Protein AF-A0A819TII3-F1 (afdb_monomer_lite)

Secondary structure (DSSP, 8-state):
----HHHHHHHHHSSS-HHHHHHHHT--HHHHHHHHH-TT--SSTTPPPSS-HHHHHHHHHHHHHTTTTT----HHHHHHHHHHHHHHTT---

Foldseek 3Di:
DDDDLVLLVCLLPDPDQLVVSCVVSVNDSVSSVVCNVPVQPDPDDPDDDPDGPVLVVVLVVVVVCQVVVVHDDDPVNSVVSVQVSCVVVPHDD

Structure (mmCIF, N/CA/C/O backbone):
data_AF-A0A819TII3-F1
#
_entry.id   AF-A0A819TII3-F1
#
loop_
_atom_site.group_PDB
_atom_site.id
_atom_site.type_symbol
_atom_site.label_atom_id
_atom_site.label_alt_id
_atom_site.label_comp_id
_atom_site.label_asym_id
_atom_site.label_entity_id
_atom_site.label_seq_id
_atom_site.pdbx_PDB_ins_code
_atom_site.Cartn_x
_atom_site.Cartn_y
_atom_site.Cartn_z
_atom_site.occupancy
_atom_site.B_iso_or_equiv
_atom_site.auth_seq_id
_atom_site.auth_comp_id
_atom_site.auth_asym_id
_atom_site.auth_atom_id
_atom_site.pdbx_PDB_model_num
ATOM 1 N N . MET A 1 1 ? -8.875 -1.218 -17.564 1.00 42.78 1 MET A N 1
ATOM 2 C CA . MET A 1 1 ? -8.064 -2.443 -17.753 1.00 42.78 1 MET A CA 1
ATOM 3 C C . MET A 1 1 ? -7.235 -2.694 -16.498 1.00 42.78 1 MET A C 1
ATOM 5 O O . MET A 1 1 ? -6.405 -1.857 -16.170 1.00 42.78 1 MET A O 1
ATOM 9 N N . LYS A 1 2 ? -7.478 -3.794 -15.770 1.00 46.66 2 LYS A N 1
ATOM 10 C CA . LYS A 1 2 ? -6.552 -4.302 -14.742 1.00 46.66 2 LYS A CA 1
ATOM 11 C C . LYS A 1 2 ? -5.472 -5.097 -15.480 1.00 46.66 2 LYS A C 1
ATOM 13 O O . LYS A 1 2 ? -5.768 -6.180 -15.975 1.00 46.66 2 LYS A O 1
ATOM 18 N N . TYR A 1 3 ? -4.266 -4.555 -15.626 1.00 52.53 3 TYR A N 1
ATOM 19 C CA . TYR A 1 3 ? -3.137 -5.371 -16.079 1.00 52.53 3 TYR A CA 1
ATOM 20 C C . TYR A 1 3 ? -2.817 -6.392 -14.978 1.00 52.53 3 TYR A C 1
ATOM 22 O O . TYR A 1 3 ? -2.856 -6.019 -13.801 1.00 52.53 3 TYR A O 1
ATOM 30 N N . PRO A 1 4 ? -2.531 -7.663 -15.307 1.00 60.62 4 PRO A N 1
ATOM 31 C CA . PRO A 1 4 ? -2.040 -8.599 -14.308 1.00 60.62 4 PRO A CA 1
ATOM 32 C C . PRO A 1 4 ? -0.697 -8.067 -13.806 1.00 60.62 4 PRO A C 1
ATOM 34 O O . PRO A 1 4 ? 0.217 -7.862 -14.605 1.00 60.62 4 PRO A O 1
ATOM 37 N N . VAL A 1 5 ? -0.617 -7.808 -12.497 1.00 72.44 5 VAL A N 1
ATOM 38 C CA . VAL A 1 5 ? 0.524 -7.173 -11.811 1.00 72.44 5 VAL A CA 1
ATOM 39 C C . VAL A 1 5 ? 1.857 -7.778 -12.261 1.00 72.44 5 VAL A C 1
ATOM 41 O O . VAL A 1 5 ? 2.800 -7.039 -12.521 1.00 72.44 5 VAL A O 1
ATOM 44 N N . GLN A 1 6 ? 1.887 -9.094 -12.491 1.00 78.94 6 GLN A N 1
ATOM 45 C CA . GLN A 1 6 ? 3.076 -9.819 -12.927 1.00 78.94 6 GLN A CA 1
ATOM 46 C C . GLN A 1 6 ? 3.667 -9.325 -14.256 1.00 78.94 6 GLN A C 1
ATOM 48 O O . GLN A 1 6 ? 4.860 -9.076 -14.323 1.00 78.94 6 GLN A O 1
ATOM 53 N N . LYS A 1 7 ? 2.854 -9.068 -15.292 1.00 85.31 7 LYS A N 1
ATOM 54 C CA . LYS A 1 7 ? 3.378 -8.617 -16.600 1.00 85.31 7 LYS A CA 1
ATOM 55 C C . LYS A 1 7 ? 4.074 -7.264 -16.519 1.00 85.31 7 LYS A C 1
ATOM 57 O O . LYS A 1 7 ? 5.001 -6.999 -17.272 1.00 85.31 7 LYS A O 1
ATOM 62 N N . LEU A 1 8 ? 3.588 -6.392 -15.638 1.00 84.12 8 LEU A N 1
ATOM 63 C CA . LEU A 1 8 ? 4.196 -5.089 -15.404 1.00 84.12 8 LEU A CA 1
ATOM 64 C C . LEU A 1 8 ? 5.502 -5.234 -14.612 1.00 84.12 8 LEU A C 1
ATOM 66 O O . LEU A 1 8 ? 6.479 -4.586 -14.973 1.00 84.12 8 LEU A O 1
ATOM 70 N N . VAL A 1 9 ? 5.535 -6.104 -13.597 1.00 83.94 9 VAL A N 1
ATOM 71 C CA . VAL A 1 9 ? 6.758 -6.439 -12.846 1.00 83.94 9 VAL A CA 1
ATOM 72 C C . VAL A 1 9 ? 7.832 -6.993 -13.784 1.00 83.94 9 VAL A C 1
ATOM 74 O O . VAL A 1 9 ? 8.946 -6.474 -13.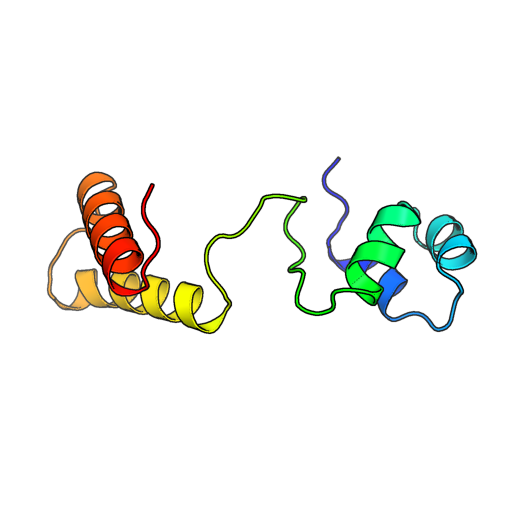808 1.00 83.94 9 VAL A O 1
ATOM 77 N N . ASP A 1 10 ? 7.477 -7.974 -14.616 1.00 88.88 10 ASP A N 1
ATOM 78 C CA . ASP A 1 10 ? 8.392 -8.586 -15.583 1.00 88.88 10 ASP A CA 1
ATOM 79 C C . ASP A 1 10 ? 8.895 -7.544 -16.601 1.00 88.88 10 ASP A C 1
ATOM 81 O O . ASP A 1 10 ? 10.085 -7.484 -16.904 1.00 88.88 10 ASP A O 1
ATOM 85 N N . ALA A 1 11 ? 8.014 -6.650 -17.073 1.00 88.38 11 ALA A N 1
ATOM 86 C CA . ALA A 1 11 ? 8.387 -5.573 -17.988 1.00 88.38 11 ALA A CA 1
ATOM 87 C C . ALA A 1 11 ? 9.372 -4.571 -17.372 1.00 88.38 11 ALA A C 1
ATOM 89 O O . ALA A 1 11 ? 10.316 -4.150 -18.041 1.00 88.38 11 ALA A O 1
ATOM 90 N N . ILE A 1 12 ? 9.168 -4.187 -16.110 1.00 86.38 12 ILE A N 1
ATOM 91 C CA . ILE A 1 12 ? 10.037 -3.239 -15.399 1.00 86.38 12 ILE A CA 1
ATOM 92 C C . ILE A 1 12 ? 11.422 -3.835 -15.180 1.00 86.38 12 ILE A C 1
ATOM 94 O O . ILE A 1 12 ? 12.404 -3.147 -15.459 1.00 86.38 12 ILE A O 1
ATOM 98 N N . ASN A 1 13 ? 11.479 -5.096 -14.747 1.00 88.12 13 ASN A N 1
ATOM 99 C CA . ASN A 1 13 ? 12.713 -5.792 -14.382 1.00 88.12 13 ASN A CA 1
ATOM 100 C C . ASN A 1 13 ? 13.469 -6.397 -15.577 1.00 88.12 13 ASN A C 1
ATOM 102 O O . ASN A 1 13 ? 14.573 -6.895 -15.398 1.00 88.12 13 ASN A O 1
ATOM 106 N N . SER A 1 14 ? 12.890 -6.383 -16.781 1.00 90.19 14 SER A N 1
ATOM 107 C CA . SER A 1 14 ? 13.575 -6.853 -17.990 1.00 90.19 14 SER A CA 1
ATOM 108 C C . SER A 1 14 ? 14.741 -5.942 -18.398 1.00 90.19 14 SER A C 1
ATOM 110 O O . SER A 1 14 ? 14.648 -4.722 -18.257 1.00 90.19 14 SER A O 1
ATOM 112 N N . ASP A 1 15 ? 15.778 -6.511 -19.017 1.00 91.69 15 ASP A N 1
ATOM 113 C CA . ASP A 1 15 ? 16.907 -5.758 -19.602 1.00 91.69 15 ASP A CA 1
ATOM 114 C C . ASP A 1 15 ? 16.533 -4.991 -20.888 1.00 91.69 15 ASP A C 1
ATOM 116 O O . ASP A 1 15 ? 17.350 -4.290 -21.484 1.00 91.69 15 ASP A O 1
ATOM 120 N N . LEU A 1 16 ? 15.281 -5.113 -21.339 1.00 91.31 16 LEU A N 1
ATOM 121 C CA . LEU A 1 16 ? 14.780 -4.468 -22.548 1.00 91.31 16 LEU A CA 1
ATOM 122 C C . LEU A 1 16 ? 14.561 -2.965 -22.338 1.00 91.31 16 LEU A C 1
ATOM 124 O O . LEU A 1 16 ? 14.164 -2.503 -21.258 1.00 91.31 16 LEU A O 1
ATOM 128 N N . SER A 1 17 ? 14.705 -2.186 -23.414 1.00 91.81 17 SER A N 1
ATOM 129 C CA . SER A 1 17 ? 14.283 -0.783 -23.407 1.00 91.81 17 SER A CA 1
ATOM 130 C C . SER A 1 17 ? 12.777 -0.673 -23.128 1.00 91.81 17 SER A C 1
ATOM 132 O O . SER A 1 17 ? 12.007 -1.588 -23.417 1.00 91.81 17 SER A O 1
ATOM 134 N N . SER A 1 18 ? 12.310 0.453 -22.579 1.00 89.00 18 SER A N 1
ATOM 135 C CA . SER A 1 18 ? 10.884 0.613 -22.236 1.00 89.00 18 SER A CA 1
ATOM 136 C C . SER A 1 18 ? 9.955 0.431 -23.448 1.00 89.00 18 SER A C 1
ATOM 138 O O . SER A 1 18 ? 8.830 -0.046 -23.299 1.00 89.00 18 SER A O 1
ATOM 140 N N . ILE A 1 19 ? 10.433 0.778 -24.650 1.00 92.50 19 ILE A N 1
ATOM 141 C CA . ILE A 1 19 ? 9.708 0.625 -25.920 1.00 92.50 19 ILE A CA 1
ATOM 142 C C . ILE A 1 19 ? 9.599 -0.856 -26.309 1.00 92.50 19 ILE A C 1
ATOM 144 O O . ILE A 1 19 ? 8.528 -1.320 -26.707 1.00 92.50 19 ILE A O 1
ATOM 148 N N . GLU A 1 20 ? 10.689 -1.612 -26.186 1.00 92.12 20 GLU A N 1
ATOM 149 C CA . GLU A 1 20 ? 10.717 -3.046 -26.496 1.00 92.12 20 GLU A CA 1
ATOM 150 C C . GLU A 1 20 ? 9.929 -3.854 -25.465 1.00 92.12 20 GLU A C 1
ATOM 152 O O . GLU A 1 20 ? 9.085 -4.671 -25.839 1.00 92.12 20 GLU A O 1
ATOM 157 N N . ALA A 1 21 ? 10.113 -3.554 -24.177 1.00 91.75 21 ALA A N 1
ATOM 158 C CA . ALA A 1 21 ? 9.351 -4.146 -23.084 1.00 91.75 21 ALA A CA 1
ATOM 159 C C . ALA A 1 21 ? 7.843 -3.891 -23.249 1.00 91.75 21 ALA A C 1
ATOM 161 O O . ALA A 1 21 ? 7.030 -4.791 -23.042 1.00 91.75 21 ALA A O 1
ATOM 162 N N . SER A 1 22 ? 7.454 -2.694 -23.700 1.00 92.50 22 SER A N 1
ATOM 163 C CA . SER A 1 22 ? 6.051 -2.352 -23.960 1.00 92.50 22 SER A CA 1
ATOM 164 C C . SER A 1 22 ? 5.403 -3.288 -24.981 1.00 92.50 22 SER A C 1
ATOM 166 O O . SER A 1 22 ? 4.329 -3.851 -24.737 1.00 92.50 22 SER A O 1
ATOM 168 N N . LYS A 1 23 ? 6.094 -3.526 -26.102 1.00 92.62 23 LYS A N 1
ATOM 169 C CA . LYS A 1 23 ? 5.635 -4.437 -27.158 1.00 92.62 23 LYS A CA 1
ATOM 170 C C . LYS A 1 23 ? 5.619 -5.892 -26.686 1.00 92.62 23 LYS A C 1
ATOM 172 O O . LYS A 1 23 ? 4.659 -6.605 -26.969 1.00 92.62 23 LYS A O 1
ATOM 177 N N . HIS A 1 24 ? 6.653 -6.312 -25.957 1.00 91.19 24 HIS A N 1
ATOM 178 C CA . HIS A 1 24 ? 6.826 -7.695 -25.517 1.00 91.19 24 HIS A CA 1
ATOM 179 C C . HIS A 1 24 ? 5.807 -8.099 -24.440 1.00 91.19 24 HIS A C 1
ATOM 181 O O . HIS A 1 24 ? 5.084 -9.083 -24.591 1.00 91.19 24 HIS A O 1
ATOM 187 N N . PHE A 1 25 ? 5.682 -7.296 -23.383 1.00 88.69 25 PHE A N 1
ATOM 188 C CA . PHE A 1 25 ? 4.828 -7.598 -22.231 1.00 88.69 25 PHE A CA 1
ATOM 189 C C . PHE A 1 25 ? 3.395 -7.063 -22.370 1.00 88.69 25 PHE A C 1
ATOM 191 O O . PHE A 1 25 ? 2.538 -7.361 -21.533 1.00 88.69 25 PHE A O 1
ATOM 198 N N . LYS A 1 26 ? 3.103 -6.317 -23.449 1.00 89.06 26 LYS A N 1
ATOM 199 C CA . LYS A 1 26 ? 1.809 -5.660 -23.712 1.00 89.06 26 LYS A CA 1
ATOM 200 C C . LYS A 1 26 ? 1.395 -4.729 -22.567 1.00 89.06 26 LYS A C 1
ATOM 202 O O . LYS A 1 26 ? 0.257 -4.764 -22.093 1.00 89.06 26 LYS A O 1
ATOM 207 N N . VAL A 1 27 ? 2.340 -3.908 -22.119 1.00 87.06 27 VAL A N 1
ATOM 208 C CA . VAL A 1 27 ? 2.177 -2.916 -21.049 1.00 87.06 27 VAL A CA 1
ATOM 209 C C . VAL A 1 27 ? 2.565 -1.545 -21.607 1.00 87.06 27 VAL A C 1
ATOM 211 O O . VAL A 1 27 ? 3.582 -1.459 -22.280 1.00 87.06 27 VAL A O 1
ATOM 214 N N . PRO A 1 28 ? 1.821 -0.456 -21.346 1.00 89.06 28 PRO A N 1
ATOM 215 C CA . PRO A 1 28 ? 2.164 0.851 -21.899 1.00 89.06 28 PRO A CA 1
ATOM 216 C C . PRO A 1 28 ? 3.577 1.310 -21.512 1.00 89.06 28 PRO A C 1
ATOM 218 O O . PRO A 1 28 ? 3.926 1.339 -20.331 1.00 89.06 28 PRO A O 1
ATOM 221 N N . GLU A 1 29 ? 4.359 1.755 -22.498 1.00 91.19 29 GLU A N 1
ATOM 222 C CA . GLU A 1 29 ? 5.731 2.258 -22.311 1.00 91.19 29 GLU A CA 1
ATOM 223 C C . GLU A 1 29 ? 5.817 3.309 -21.199 1.00 91.19 29 GLU A C 1
ATOM 225 O O . GLU A 1 29 ? 6.678 3.230 -20.324 1.00 91.19 29 GLU A O 1
ATOM 230 N N . ARG A 1 30 ? 4.887 4.272 -21.192 1.00 87.88 30 ARG A N 1
ATOM 231 C CA . ARG A 1 30 ? 4.834 5.334 -20.179 1.00 87.88 30 ARG A CA 1
ATOM 232 C C . ARG A 1 30 ? 4.698 4.771 -18.763 1.00 87.88 30 ARG A C 1
ATOM 234 O O . ARG A 1 30 ? 5.292 5.316 -17.839 1.00 87.88 30 ARG A O 1
ATOM 241 N N . THR A 1 31 ? 3.943 3.688 -18.595 1.00 84.94 31 THR A N 1
ATOM 242 C CA . THR A 1 31 ? 3.770 3.009 -17.305 1.00 84.94 31 THR A CA 1
ATOM 243 C C . THR A 1 31 ? 5.068 2.333 -16.876 1.00 84.94 31 THR A C 1
ATOM 245 O O . THR A 1 31 ? 5.505 2.544 -15.749 1.00 84.94 31 THR A O 1
ATOM 248 N N . ILE A 1 32 ? 5.731 1.604 -17.779 1.00 87.56 32 ILE A N 1
ATOM 249 C CA . ILE A 1 32 ? 7.033 0.968 -17.511 1.00 87.56 32 ILE A CA 1
ATOM 250 C C . ILE A 1 32 ? 8.074 2.031 -17.135 1.00 87.56 32 ILE A C 1
ATOM 252 O O . ILE A 1 32 ? 8.749 1.912 -16.116 1.00 87.56 32 ILE A O 1
ATOM 256 N N . ARG A 1 33 ? 8.164 3.111 -17.921 1.00 88.00 33 ARG A N 1
ATOM 257 C CA . ARG A 1 33 ? 9.091 4.225 -17.684 1.00 88.00 33 ARG A CA 1
ATOM 258 C C . ARG A 1 33 ? 8.836 4.910 -16.341 1.00 88.00 33 ARG A C 1
ATOM 260 O O . ARG A 1 33 ? 9.792 5.147 -15.616 1.00 88.00 33 ARG A O 1
ATOM 267 N N . SER A 1 34 ? 7.575 5.188 -16.004 1.00 84.81 34 SER A N 1
ATOM 268 C CA . SER A 1 34 ? 7.193 5.788 -14.717 1.00 84.81 34 SER A CA 1
ATOM 269 C C . SER A 1 34 ? 7.666 4.939 -13.539 1.00 84.81 34 SER A C 1
ATOM 271 O O . SER A 1 34 ? 8.296 5.466 -12.630 1.00 84.81 34 SER A O 1
ATOM 273 N N . HIS A 1 35 ? 7.426 3.625 -13.578 1.00 83.31 35 HIS A N 1
ATOM 274 C CA . HIS A 1 35 ? 7.840 2.724 -12.501 1.00 83.31 35 HIS A CA 1
ATOM 275 C C . HIS A 1 35 ? 9.361 2.515 -12.430 1.00 83.31 35 HIS A C 1
ATOM 277 O O . HIS A 1 35 ? 9.896 2.385 -11.337 1.00 83.31 35 HIS A O 1
ATOM 283 N N . ARG A 1 36 ? 10.080 2.521 -13.563 1.00 86.19 36 ARG A N 1
ATOM 284 C CA . ARG A 1 36 ? 11.556 2.483 -13.56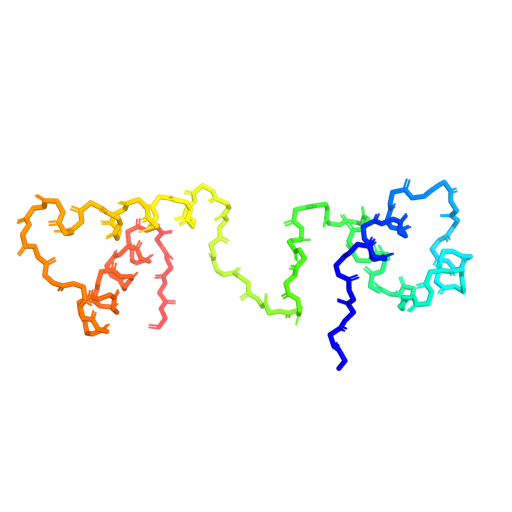4 1.00 86.19 36 ARG A CA 1
ATOM 285 C C . ARG A 1 36 ? 12.174 3.758 -12.984 1.00 86.19 36 ARG A C 1
ATOM 287 O O . ARG A 1 36 ? 13.201 3.688 -12.324 1.00 86.19 36 ARG A O 1
ATOM 294 N N . GLN A 1 37 ? 11.564 4.915 -13.249 1.00 85.75 37 GLN A N 1
ATOM 295 C CA . GLN A 1 37 ? 12.029 6.209 -12.736 1.00 85.75 37 GLN A CA 1
ATOM 296 C C . GLN A 1 37 ? 11.671 6.420 -11.261 1.00 85.75 37 GLN A C 1
ATOM 298 O O . GLN A 1 37 ? 12.418 7.088 -10.557 1.00 85.75 37 GLN A O 1
ATOM 303 N N . ASN A 1 38 ? 10.565 5.829 -10.800 1.00 78.25 38 ASN A N 1
ATOM 304 C CA . ASN A 1 38 ? 10.095 5.897 -9.419 1.00 78.25 38 ASN A CA 1
ATOM 305 C C . ASN A 1 38 ? 9.894 4.475 -8.860 1.00 78.25 38 ASN A C 1
ATOM 307 O O . ASN A 1 38 ? 8.762 3.986 -8.849 1.00 78.25 38 ASN A O 1
ATOM 311 N N . PRO A 1 39 ? 10.956 3.803 -8.378 1.00 68.81 39 PRO A N 1
ATOM 312 C CA . PRO A 1 39 ? 10.876 2.423 -7.881 1.00 68.81 39 PRO A CA 1
ATOM 313 C C . PRO A 1 39 ? 9.919 2.254 -6.693 1.00 68.81 39 PRO A C 1
ATOM 315 O O . PRO A 1 39 ? 9.316 1.198 -6.518 1.00 68.81 39 PRO A O 1
ATOM 318 N N . GLU A 1 40 ? 9.729 3.313 -5.902 1.00 64.50 40 GLU A N 1
ATOM 319 C CA . GLU A 1 40 ? 8.791 3.341 -4.772 1.00 64.50 40 GLU A CA 1
ATOM 320 C C . GLU A 1 40 ? 7.319 3.439 -5.205 1.00 64.50 40 GLU A C 1
ATOM 322 O 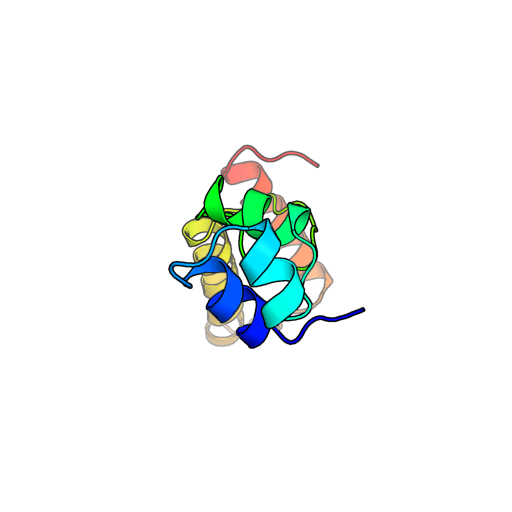O . GLU A 1 40 ? 6.402 3.265 -4.396 1.00 64.50 40 GLU A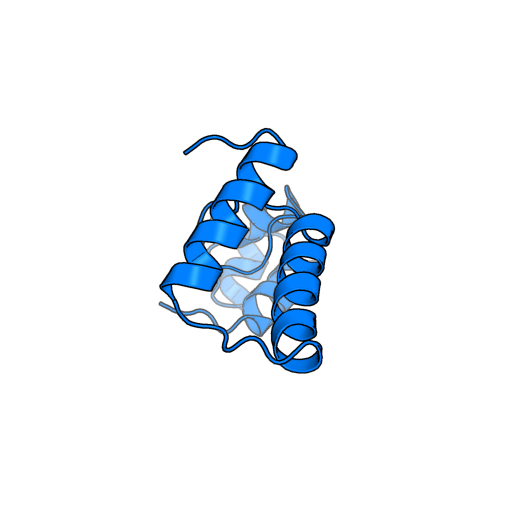 O 1
ATOM 327 N N . GLN A 1 41 ? 7.055 3.692 -6.493 1.00 65.19 41 GLN A N 1
ATOM 328 C CA . GLN A 1 41 ? 5.706 3.737 -7.039 1.00 65.19 41 GLN A CA 1
ATOM 329 C C . GLN A 1 41 ? 5.088 2.332 -7.000 1.00 65.19 41 GLN A C 1
ATOM 331 O O . GLN A 1 41 ? 5.267 1.519 -7.909 1.00 65.19 41 GLN A O 1
ATOM 336 N N . LYS A 1 42 ? 4.312 2.054 -5.947 1.00 62.03 42 LYS A N 1
ATOM 337 C CA . LYS A 1 42 ? 3.600 0.781 -5.772 1.00 62.03 42 LYS A CA 1
ATOM 338 C C . LYS A 1 42 ? 2.713 0.446 -6.977 1.00 62.03 42 LYS A C 1
ATOM 340 O O . LYS A 1 42 ? 2.031 1.307 -7.541 1.00 62.03 42 LYS A O 1
ATOM 345 N N . PHE A 1 43 ? 2.632 -0.846 -7.299 1.00 60.28 43 PHE A N 1
ATOM 346 C CA . PHE A 1 43 ? 1.717 -1.415 -8.293 1.00 60.28 43 PHE A CA 1
ATOM 347 C C . PHE A 1 43 ? 0.258 -1.258 -7.849 1.00 60.28 43 PHE A C 1
ATOM 349 O O . PHE A 1 43 ? -0.332 -2.132 -7.223 1.00 60.28 43 PHE A O 1
ATOM 356 N N . GLY A 1 44 ? -0.324 -0.092 -8.120 1.00 53.75 44 GLY A N 1
ATOM 357 C CA . GLY A 1 44 ? -1.619 0.300 -7.570 1.00 53.75 44 GLY A CA 1
ATOM 358 C C . GLY A 1 44 ? -2.356 1.295 -8.450 1.00 53.75 44 GLY A C 1
ATOM 359 O O . GLY A 1 44 ? -2.698 2.379 -7.998 1.00 53.75 44 GLY A O 1
ATOM 360 N N . GLY A 1 45 ? -2.579 0.946 -9.719 1.00 53.66 45 GLY A N 1
ATOM 361 C CA . GLY A 1 45 ? -3.614 1.560 -10.562 1.00 53.66 45 GLY A CA 1
ATOM 362 C C . GLY A 1 45 ? -3.594 3.089 -10.704 1.00 53.66 45 GLY A C 1
ATOM 363 O O . GLY A 1 45 ? -4.648 3.663 -10.958 1.00 53.66 45 GLY A O 1
ATOM 364 N N . GLY A 1 46 ? -2.445 3.747 -10.518 1.00 52.19 46 GLY A N 1
ATOM 365 C CA . GLY A 1 46 ? -2.319 5.202 -10.651 1.00 52.19 46 GLY A CA 1
ATOM 366 C C . GLY A 1 46 ? -3.073 6.022 -9.597 1.00 52.19 46 GLY A C 1
ATOM 367 O O . GLY A 1 46 ? -3.253 7.220 -9.798 1.00 52.19 46 GLY A O 1
ATOM 368 N N . ARG A 1 47 ? -3.528 5.417 -8.490 1.00 55.75 47 ARG A N 1
ATOM 369 C CA . ARG A 1 47 ? -4.131 6.177 -7.387 1.00 55.75 47 ARG A CA 1
ATOM 370 C C . ARG A 1 47 ? -3.029 6.785 -6.530 1.00 55.75 47 ARG A C 1
ATOM 372 O O . ARG A 1 47 ? -2.130 6.070 -6.090 1.00 55.75 47 ARG A O 1
ATOM 379 N N . TYR A 1 48 ? -3.120 8.093 -6.309 1.00 55.25 48 TYR A N 1
ATOM 380 C CA . TYR A 1 48 ? -2.248 8.809 -5.388 1.00 55.25 48 TYR A CA 1
ATOM 381 C C . TYR A 1 48 ? -2.353 8.163 -4.002 1.00 55.25 48 TYR A C 1
ATOM 383 O O . TYR A 1 48 ? -3.457 7.998 -3.479 1.00 55.25 48 TYR A O 1
ATOM 391 N N . ARG A 1 49 ? -1.216 7.739 -3.445 1.00 64.06 49 ARG A N 1
ATOM 392 C CA . ARG A 1 49 ? -1.136 7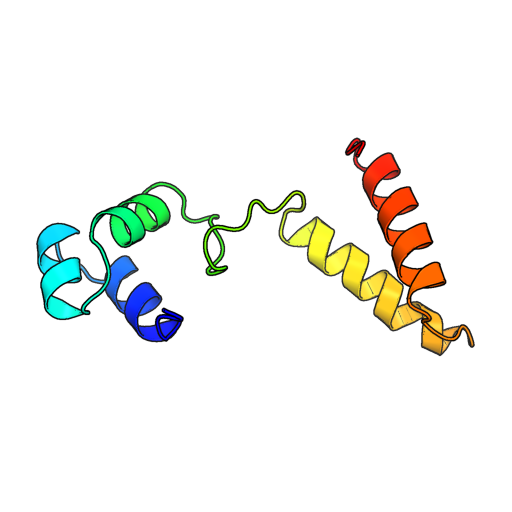.253 -2.068 1.00 64.06 49 ARG A CA 1
ATOM 393 C C . ARG A 1 49 ? -0.623 8.395 -1.211 1.00 64.06 49 ARG A C 1
ATOM 395 O O . ARG A 1 49 ? 0.409 8.973 -1.527 1.00 64.06 49 ARG A O 1
ATOM 402 N N . CYS A 1 50 ? -1.349 8.702 -0.148 1.00 71.44 50 CYS A N 1
ATOM 403 C CA . CYS A 1 50 ? -0.925 9.677 0.848 1.00 71.44 50 CYS A CA 1
ATOM 404 C C . CYS A 1 50 ? 0.009 9.079 1.914 1.00 71.44 50 CYS A C 1
ATOM 406 O O . CYS A 1 50 ? 0.639 9.838 2.637 1.00 71.44 50 CYS A O 1
ATOM 408 N N . LEU A 1 51 ? 0.114 7.746 1.993 1.00 79.06 51 LEU A N 1
ATOM 409 C CA . LEU A 1 51 ? 0.953 7.024 2.953 1.00 79.06 51 LEU A CA 1
ATOM 410 C C . LEU A 1 51 ? 2.080 6.267 2.248 1.00 79.06 51 LEU A C 1
ATOM 412 O O . LEU A 1 51 ? 1.862 5.667 1.188 1.00 79.06 51 LEU A O 1
ATOM 416 N N . ASN A 1 52 ? 3.256 6.241 2.875 1.00 81.38 52 ASN A N 1
ATOM 417 C CA . ASN A 1 52 ? 4.343 5.331 2.512 1.00 81.38 52 ASN A CA 1
ATOM 418 C C . ASN A 1 52 ? 4.106 3.912 3.084 1.00 81.38 52 ASN A C 1
ATOM 420 O O . ASN A 1 52 ? 3.087 3.646 3.722 1.00 81.38 52 ASN A O 1
ATOM 424 N N . ASN A 1 53 ? 5.024 2.972 2.824 1.00 80.38 53 ASN A N 1
ATOM 425 C CA . ASN A 1 53 ? 4.873 1.567 3.240 1.00 80.38 53 ASN A CA 1
ATOM 426 C C . ASN A 1 53 ? 4.770 1.423 4.753 1.00 80.38 53 ASN A C 1
ATOM 428 O O . ASN A 1 53 ? 3.837 0.795 5.235 1.00 80.38 53 ASN A O 1
ATOM 432 N N . GLU A 1 54 ? 5.701 2.038 5.476 1.00 85.00 54 GLU A N 1
ATOM 433 C CA . GLU A 1 54 ? 5.786 1.942 6.931 1.00 85.00 54 GLU A CA 1
ATOM 434 C C . GLU A 1 54 ? 4.544 2.538 7.597 1.00 85.00 54 GLU A C 1
ATOM 436 O O . GLU A 1 54 ? 4.002 1.964 8.538 1.00 85.00 54 GLU A O 1
ATOM 441 N N . GLN A 1 55 ? 4.042 3.653 7.065 1.00 87.56 55 GLN A N 1
ATOM 442 C CA . GLN A 1 55 ? 2.833 4.311 7.551 1.00 87.56 55 GLN A CA 1
ATOM 443 C C . GLN A 1 55 ? 1.571 3.479 7.290 1.00 87.56 55 GLN A C 1
ATOM 445 O O . GLN A 1 55 ? 0.700 3.371 8.153 1.00 87.56 55 GLN A O 1
ATOM 450 N N . GLU A 1 56 ? 1.463 2.875 6.103 1.00 86.56 56 GLU A N 1
ATOM 451 C CA . GLU A 1 56 ? 0.356 1.979 5.754 1.00 86.56 56 GLU A CA 1
ATOM 452 C C . GLU A 1 56 ? 0.376 0.721 6.638 1.00 86.56 56 GLU 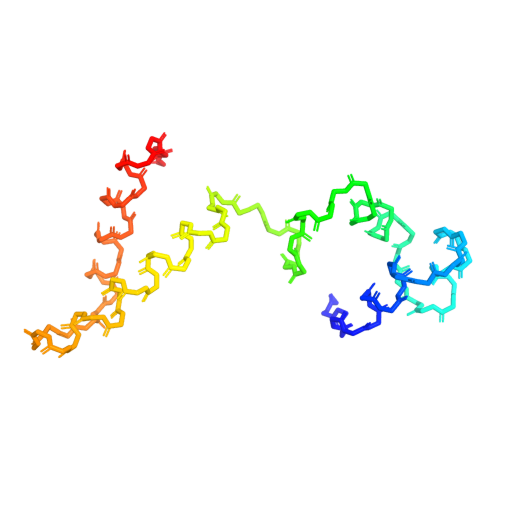A C 1
ATOM 454 O O . GLU A 1 56 ? -0.652 0.355 7.207 1.00 86.56 56 GLU A O 1
ATOM 459 N N . ASP A 1 57 ? 1.547 0.110 6.829 1.00 88.19 57 ASP A N 1
ATOM 460 C CA . ASP A 1 57 ? 1.717 -1.084 7.661 1.00 88.19 57 ASP A CA 1
ATOM 461 C C . ASP A 1 57 ? 1.438 -0.801 9.143 1.00 88.19 57 ASP A C 1
ATOM 463 O O . ASP A 1 57 ? 0.796 -1.611 9.819 1.00 88.19 57 ASP A O 1
ATOM 467 N N . PHE A 1 58 ? 1.848 0.366 9.644 1.00 90.62 58 PHE A N 1
ATOM 468 C CA . PHE A 1 58 ? 1.538 0.803 11.002 1.00 90.62 58 PHE A CA 1
ATOM 469 C C . PHE A 1 58 ? 0.036 1.040 11.201 1.00 90.62 58 PHE A C 1
ATOM 471 O O . PHE A 1 58 ? -0.547 0.569 12.173 1.00 90.62 58 PHE A O 1
ATOM 478 N N . LEU A 1 59 ? -0.637 1.710 10.263 1.00 90.00 59 LEU A N 1
ATOM 479 C CA . LEU A 1 59 ? -2.086 1.893 10.352 1.00 90.00 59 LEU A CA 1
ATOM 480 C C . LEU A 1 59 ? -2.830 0.546 10.324 1.00 90.00 59 LEU A C 1
ATOM 482 O O . LEU A 1 59 ? -3.786 0.334 11.072 1.00 90.00 59 LEU A O 1
ATOM 486 N N . LEU A 1 60 ? -2.370 -0.393 9.495 1.00 89.19 60 LEU A N 1
ATOM 487 C CA . LEU A 1 60 ? -2.922 -1.745 9.436 1.00 89.19 60 LEU A CA 1
ATOM 488 C C . LEU A 1 60 ? -2.686 -2.534 10.730 1.00 89.19 60 LEU A C 1
ATOM 490 O O . LEU A 1 60 ? -3.552 -3.322 11.112 1.00 89.19 60 LEU A O 1
ATOM 494 N N . SER A 1 61 ? -1.549 -2.350 11.407 1.00 90.38 61 SER A N 1
ATOM 495 C CA . SER A 1 61 ? -1.281 -3.017 12.686 1.00 90.38 61 SER A CA 1
ATOM 496 C C . SER A 1 61 ? -2.207 -2.506 13.791 1.00 90.38 61 SER A C 1
ATOM 498 O O . SER A 1 61 ? -2.758 -3.323 14.525 1.00 90.38 61 SER A O 1
ATOM 500 N N . ILE A 1 62 ? -2.496 -1.198 13.830 1.00 87.75 62 ILE A N 1
ATOM 501 C CA . ILE A 1 62 ? -3.513 -0.627 14.729 1.00 87.75 62 ILE A CA 1
ATOM 502 C C . ILE A 1 62 ? -4.861 -1.308 14.494 1.00 87.75 62 ILE A C 1
ATOM 504 O O . ILE A 1 62 ? -5.493 -1.772 15.441 1.00 87.75 62 ILE A O 1
ATOM 508 N N . PHE A 1 63 ? -5.295 -1.418 13.234 1.00 89.94 63 PHE A N 1
ATOM 509 C CA . PHE A 1 63 ? -6.561 -2.080 12.931 1.00 89.94 63 PHE A CA 1
ATOM 510 C C . PHE A 1 63 ? -6.569 -3.550 13.337 1.00 89.94 63 PHE A C 1
ATOM 512 O O . PHE A 1 63 ? -7.575 -4.014 13.857 1.00 89.94 63 PHE A O 1
ATOM 519 N N . LYS A 1 64 ? -5.463 -4.276 13.166 1.00 89.62 64 LYS A N 1
ATOM 520 C CA . LYS A 1 64 ? -5.360 -5.676 13.603 1.00 89.62 64 LYS A CA 1
ATOM 521 C C . LYS A 1 64 ? -5.400 -5.843 15.123 1.00 89.62 64 LYS A C 1
ATOM 523 O O . LYS A 1 64 ? -5.895 -6.866 15.576 1.00 89.62 64 LYS A O 1
ATOM 528 N N . LEU A 1 65 ? -4.920 -4.859 15.884 1.00 90.12 65 LEU A N 1
ATOM 529 C CA . LEU A 1 65 ? -4.897 -4.897 17.349 1.00 90.12 65 LEU A CA 1
ATOM 530 C C . LEU A 1 65 ? -6.268 -4.618 17.977 1.00 90.12 65 LEU A C 1
ATOM 532 O O . LEU A 1 65 ? -6.590 -5.188 19.012 1.00 90.12 65 LEU A O 1
ATOM 536 N N . LEU A 1 66 ? -7.109 -3.770 17.374 1.00 86.19 66 LEU A N 1
ATOM 537 C CA . LEU A 1 66 ? -8.407 -3.386 17.959 1.00 86.19 66 LEU A CA 1
ATOM 538 C C . LEU A 1 66 ? -9.298 -4.574 18.388 1.00 86.19 66 LEU A C 1
ATOM 540 O O . LEU A 1 66 ? -9.824 -4.526 19.503 1.00 86.19 66 LEU A O 1
ATOM 544 N N . PRO A 1 67 ? -9.456 -5.646 17.583 1.00 88.06 67 PRO A N 1
ATOM 545 C CA . PRO A 1 67 ? -10.216 -6.826 17.984 1.00 88.06 67 PRO A CA 1
ATOM 546 C C . PRO A 1 67 ? -9.606 -7.565 19.174 1.00 88.06 67 PRO A C 1
ATOM 548 O O . PRO A 1 67 ? -10.353 -8.110 19.983 1.00 88.06 67 PRO A O 1
ATOM 551 N N . GLU A 1 68 ? -8.276 -7.564 19.316 1.00 88.19 68 GLU A N 1
ATOM 552 C CA . GLU A 1 68 ? -7.589 -8.198 20.451 1.00 88.19 68 GLU A CA 1
ATOM 553 C C . GLU A 1 68 ? -7.932 -7.503 21.776 1.00 88.19 68 GLU A C 1
ATOM 555 O O . GLU A 1 68 ? -8.007 -8.147 22.819 1.00 88.19 68 GLU A O 1
ATOM 560 N N . TYR A 1 69 ? -8.237 -6.204 21.725 1.00 85.25 69 TYR A N 1
ATOM 561 C CA . TYR A 1 69 ? -8.709 -5.417 22.868 1.00 85.25 69 TYR A CA 1
ATOM 562 C C . TYR A 1 69 ? -10.241 -5.403 23.022 1.00 85.25 69 TYR A C 1
ATOM 564 O O . TYR A 1 69 ? -10.773 -4.634 23.822 1.00 85.25 69 TYR A O 1
ATOM 572 N N . GLY A 1 70 ? -10.968 -6.235 22.270 1.00 85.44 70 GLY A N 1
ATOM 573 C CA . GLY A 1 70 ? -12.427 -6.347 22.361 1.00 85.44 70 GLY A CA 1
ATOM 574 C C . GLY A 1 70 ? -13.205 -5.246 21.632 1.00 85.44 70 GLY A C 1
ATOM 575 O O . GLY A 1 70 ? -14.420 -5.141 21.808 1.00 85.44 70 GLY A O 1
ATOM 576 N N . PHE A 1 71 ? -12.549 -4.436 20.795 1.00 85.38 71 PHE A N 1
ATOM 577 C CA . PHE A 1 71 ? -13.234 -3.450 19.959 1.00 85.38 71 PHE A CA 1
ATOM 578 C C . PHE A 1 71 ? -13.703 -4.071 18.643 1.00 85.38 71 PHE A C 1
ATOM 580 O O . PHE A 1 71 ? -12.962 -4.765 17.949 1.00 85.38 71 PHE A O 1
ATOM 587 N N . THR A 1 72 ? -14.936 -3.761 18.244 1.00 86.81 72 THR A N 1
ATOM 588 C CA . THR A 1 72 ? -15.429 -4.113 16.908 1.00 86.81 72 THR A CA 1
ATOM 589 C C . THR A 1 72 ? -14.977 -3.054 15.907 1.00 86.81 72 THR A C 1
ATOM 591 O O . THR A 1 72 ? -15.286 -1.872 16.069 1.00 86.81 72 THR A O 1
ATOM 594 N N . ILE A 1 73 ? -14.272 -3.464 14.852 1.00 84.81 73 ILE A N 1
ATOM 595 C CA . ILE A 1 73 ? -13.874 -2.559 13.768 1.00 84.81 73 ILE A CA 1
ATOM 596 C C . ILE A 1 73 ? -15.096 -2.284 12.891 1.00 84.81 73 ILE A C 1
ATOM 598 O O . ILE A 1 73 ? -15.410 -3.040 11.973 1.00 84.81 73 ILE A O 1
ATOM 602 N N . THR A 1 74 ? -15.802 -1.195 13.175 1.00 88.88 74 THR A N 1
ATOM 603 C CA . THR A 1 74 ? -16.819 -0.648 12.272 1.00 88.88 74 THR A CA 1
ATOM 604 C C . THR A 1 74 ? -16.188 0.361 11.315 1.00 88.88 74 THR A C 1
ATOM 606 O O . THR A 1 74 ? -15.101 0.887 11.571 1.00 88.88 74 THR A O 1
ATOM 609 N N . ALA A 1 75 ? -16.875 0.661 10.209 1.00 86.88 75 ALA A N 1
ATOM 610 C CA . ALA A 1 75 ? -16.409 1.661 9.249 1.00 86.88 75 ALA A CA 1
ATOM 611 C C . ALA A 1 75 ? -16.160 3.025 9.920 1.00 86.88 75 ALA A C 1
ATOM 613 O O . ALA A 1 75 ? -15.132 3.646 9.674 1.00 86.88 75 ALA A O 1
ATOM 614 N N . ASP A 1 76 ? -17.041 3.450 10.829 1.00 87.44 76 ASP A N 1
ATOM 615 C CA . ASP A 1 76 ? -16.913 4.731 11.534 1.00 87.44 76 ASP A CA 1
ATOM 616 C C . ASP A 1 76 ? -15.678 4.790 12.439 1.00 87.44 76 ASP A C 1
ATOM 618 O O . ASP A 1 76 ? -14.989 5.811 12.498 1.00 87.44 76 ASP A O 1
ATOM 622 N N . VAL A 1 77 ? -15.381 3.691 13.142 1.00 87.38 77 VAL A N 1
ATOM 623 C CA . VAL A 1 77 ? -14.183 3.575 13.985 1.00 87.38 77 VAL A CA 1
ATOM 624 C C . VAL A 1 77 ? -12.930 3.616 13.117 1.00 87.38 77 VAL A C 1
ATOM 626 O O . VAL A 1 77 ? -11.994 4.351 13.433 1.00 87.38 77 VAL A O 1
ATOM 629 N N . ALA A 1 78 ? -12.936 2.893 11.993 1.00 88.56 78 ALA A N 1
ATOM 630 C CA . ALA A 1 78 ? -11.831 2.904 11.046 1.00 88.56 78 ALA A CA 1
ATOM 631 C C . ALA A 1 78 ? -11.579 4.311 10.484 1.00 88.56 78 ALA A C 1
ATOM 633 O O . ALA A 1 78 ? -10.446 4.783 10.510 1.00 88.56 78 ALA A O 1
ATOM 634 N N . PHE A 1 79 ? -12.632 5.024 10.069 1.00 89.56 79 PHE A N 1
ATOM 635 C CA . PHE A 1 79 ? -12.519 6.396 9.570 1.00 89.56 79 PHE A CA 1
ATOM 636 C C . PHE A 1 79 ? -11.969 7.364 10.616 1.00 89.56 79 PHE A C 1
ATOM 638 O O . PHE A 1 79 ? -11.074 8.150 10.305 1.00 89.56 79 PHE A O 1
ATOM 645 N N . LYS A 1 80 ? -12.469 7.311 11.857 1.00 89.56 80 LYS A N 1
ATOM 646 C CA . LYS A 1 80 ? -11.979 8.179 12.939 1.00 89.56 80 LYS A CA 1
ATOM 647 C C . LYS A 1 80 ? -10.503 7.932 13.235 1.00 89.56 80 LYS A C 1
ATOM 649 O O . LYS A 1 80 ? -9.738 8.888 13.309 1.00 89.56 80 LYS A O 1
ATOM 654 N N . LEU A 1 81 ? -10.097 6.669 13.351 1.00 89.88 81 LEU A N 1
ATOM 655 C CA . LEU A 1 81 ? -8.704 6.305 13.615 1.00 89.88 81 LEU A CA 1
ATOM 656 C C . LEU A 1 81 ? -7.775 6.676 12.464 1.00 89.88 81 LEU A C 1
ATOM 658 O O . LEU A 1 81 ? -6.709 7.228 12.712 1.00 89.88 81 LEU A O 1
ATOM 662 N N . SER A 1 82 ? -8.179 6.429 11.215 1.00 89.88 82 SER A N 1
ATOM 663 C CA . SER A 1 82 ? -7.407 6.878 10.054 1.00 89.88 82 SER A CA 1
ATOM 664 C C . SER A 1 82 ? -7.243 8.392 10.043 1.00 89.88 82 SER A C 1
ATOM 666 O O . SER A 1 82 ? -6.146 8.867 9.785 1.00 89.88 82 SER A O 1
ATOM 668 N N . ASN A 1 83 ? -8.293 9.153 10.362 1.00 89.69 83 ASN A N 1
ATOM 669 C CA . ASN A 1 83 ? -8.216 10.610 10.396 1.00 89.69 83 ASN A CA 1
ATOM 670 C C . ASN A 1 83 ? -7.255 11.109 11.491 1.00 89.69 83 ASN A C 1
ATOM 672 O O . ASN A 1 83 ? -6.401 11.949 11.230 1.00 89.69 83 ASN A O 1
ATOM 676 N N . GLU A 1 84 ? -7.340 10.554 12.702 1.00 90.00 84 GLU A N 1
ATOM 677 C CA . GLU A 1 84 ? -6.405 10.882 13.789 1.00 90.00 84 GLU A CA 1
ATOM 678 C C . GLU A 1 84 ? -4.962 10.487 13.452 1.00 90.00 84 GLU A C 1
ATOM 680 O O . GLU A 1 84 ? -4.030 11.256 13.691 1.00 90.00 84 GLU A O 1
ATOM 685 N N . TYR A 1 85 ? -4.768 9.326 12.825 1.00 90.44 85 TYR A N 1
ATOM 686 C CA . TYR A 1 85 ? -3.457 8.903 12.350 1.00 90.44 85 TYR A CA 1
ATOM 687 C C . TYR A 1 85 ? -2.909 9.838 11.267 1.00 90.44 85 TYR A C 1
ATOM 689 O O . TYR A 1 85 ? -1.753 10.231 11.325 1.00 90.44 85 TYR A O 1
ATOM 697 N N . PHE A 1 86 ? -3.733 10.253 10.306 1.00 90.38 86 PHE A N 1
ATOM 698 C CA . PHE A 1 86 ? -3.312 11.169 9.245 1.00 90.38 86 PHE A CA 1
ATOM 699 C C . PHE A 1 86 ? -2.900 12.528 9.807 1.00 90.38 86 PHE A C 1
ATOM 701 O O . PHE A 1 86 ? -1.825 13.022 9.464 1.00 90.38 86 PHE A O 1
ATOM 708 N N . LYS A 1 87 ? -3.669 13.072 10.757 1.00 88.88 87 LYS A N 1
ATOM 709 C CA . LYS A 1 87 ? -3.288 14.296 11.473 1.00 88.88 87 LYS A CA 1
ATOM 710 C C . LYS A 1 87 ? -1.948 14.151 12.192 1.00 88.88 87 LYS A C 1
ATOM 712 O O . LYS A 1 87 ? -1.148 15.083 12.152 1.00 88.88 87 LYS A O 1
ATOM 717 N N . SER A 1 88 ? -1.686 13.009 12.834 1.00 89.19 88 SER A N 1
ATOM 718 C CA . SER A 1 88 ? -0.450 12.805 13.604 1.00 89.19 88 SER A CA 1
ATOM 719 C C . SER A 1 88 ? 0.806 12.780 12.729 1.00 89.19 88 SER A C 1
ATOM 721 O O . SER A 1 88 ? 1.867 13.212 13.175 1.00 89.19 88 SER A O 1
ATOM 723 N N . ILE A 1 89 ? 0.679 12.361 11.467 1.00 88.06 89 ILE A N 1
ATOM 724 C CA . ILE A 1 89 ? 1.762 12.382 10.470 1.00 88.06 89 ILE A CA 1
ATOM 725 C C . ILE A 1 89 ? 1.751 13.642 9.586 1.00 88.06 89 ILE A C 1
ATOM 727 O O . ILE A 1 89 ? 2.468 13.700 8.589 1.00 88.06 89 ILE A O 1
ATOM 731 N N . GLY A 1 90 ? 0.958 14.659 9.943 1.00 84.38 90 GLY A N 1
ATOM 732 C CA . GLY A 1 90 ? 0.924 15.952 9.254 1.00 84.38 90 GLY A CA 1
ATOM 733 C C . GLY A 1 90 ? 0.128 15.972 7.946 1.00 84.38 90 GLY A C 1
ATOM 734 O O . GLY A 1 90 ? 0.256 16.919 7.172 1.00 84.38 90 GLY A O 1
ATOM 735 N N . LEU A 1 91 ? -0.698 14.957 7.688 1.00 79.69 91 LEU A N 1
ATOM 736 C CA . LEU A 1 91 ? -1.630 14.935 6.564 1.00 79.69 91 LEU A CA 1
ATOM 737 C C . LEU A 1 91 ? -2.979 15.507 7.016 1.00 79.69 91 LEU A C 1
ATOM 739 O O . LEU A 1 91 ? -3.654 14.925 7.866 1.00 79.69 91 LEU A O 1
ATOM 743 N N . SER A 1 92 ? -3.395 16.635 6.441 1.00 67.19 92 SER A N 1
ATOM 744 C CA . SER A 1 92 ? -4.761 17.148 6.583 1.00 67.19 92 SER A CA 1
ATOM 745 C C . SER A 1 92 ? -5.547 16.932 5.289 1.00 67.19 92 SER A C 1
ATOM 747 O O . SER A 1 92 ? -5.016 17.117 4.192 1.00 67.19 92 SER A O 1
ATOM 749 N N . PHE A 1 93 ? -6.806 16.514 5.430 1.00 59.78 93 PHE A N 1
ATOM 750 C CA . PHE A 1 93 ? -7.765 16.309 4.343 1.00 59.78 93 PHE A CA 1
ATOM 751 C C . PHE A 1 93 ? -9.026 17.123 4.607 1.00 59.78 93 PHE A C 1
ATOM 753 O O . PHE A 1 93 ? -9.416 17.213 5.796 1.00 59.78 93 PHE A O 1
#

Radius of gyration: 18.12 Å; chains: 1; bounding box: 34×27×50 Å

pLDDT: mean 81.89, std 12.29, range [42.78, 92.62]

Sequence (93 aa):
MKYPVQKLVDAINSDLSSIEASKHFKVPERTIRSHRQNPEQKFGGGRYRCLNNEQEDFLLSIFKLLPEYGFTITADVAFKLSNEYFKSIGLSF